Protein AF-A0A3G8XFK0-F1 (afdb_monomer_lite)

Sequence (77 aa):
MEELINQLKSFLGNRVEAVRAKGPAELEIVIGEMEDVERLSSELKAHIVELVDENTLAKIDFVTAEGKEIDSFSLTQ

pLDDT: mean 86.98, std 6.77, range [55.94, 94.69]

Structure (mmCIF, N/CA/C/O backbone):
data_AF-A0A3G8XFK0-F1
#
_entry.id   AF-A0A3G8XFK0-F1
#
loop_
_atom_site.group_PDB
_atom_site.id
_atom_site.type_symbol
_atom_site.label_atom_id
_atom_site.label_alt_id
_atom_site.label_comp_id
_atom_site.label_asym_id
_atom_site.label_entity_id
_atom_site.label_seq_id
_atom_site.pdbx_PDB_ins_code
_atom_site.Cartn_x
_atom_site.Cartn_y
_atom_site.Cartn_z
_atom_site.occupancy
_atom_site.B_iso_or_equiv
_atom_site.auth_seq_id
_atom_site.auth_comp_id
_atom_site.auth_asym_id
_atom_site.auth_atom_id
_atom_site.pdbx_PDB_model_num
ATOM 1 N N . MET A 1 1 ? 3.787 -5.496 -11.578 1.00 80.44 1 MET A N 1
ATOM 2 C CA . MET A 1 1 ? 2.718 -5.224 -10.590 1.00 80.44 1 MET A CA 1
ATOM 3 C C . MET A 1 1 ? 2.792 -6.146 -9.378 1.00 80.44 1 MET A C 1
ATOM 5 O O . MET A 1 1 ? 2.903 -5.646 -8.270 1.00 80.44 1 MET A O 1
ATOM 9 N N . GLU A 1 2 ? 2.777 -7.471 -9.557 1.00 84.75 2 GLU A N 1
ATOM 10 C CA . GLU A 1 2 ? 2.932 -8.413 -8.431 1.00 84.75 2 GLU A CA 1
ATOM 11 C C . GLU A 1 2 ? 4.218 -8.188 -7.625 1.00 84.75 2 GLU A C 1
ATOM 13 O O . GLU A 1 2 ? 4.190 -8.229 -6.400 1.00 84.75 2 GLU A O 1
ATOM 18 N N . GLU A 1 3 ? 5.327 -7.882 -8.300 1.00 85.31 3 GLU A N 1
ATOM 19 C CA . GLU A 1 3 ? 6.601 -7.558 -7.651 1.00 85.31 3 GLU A CA 1
ATOM 20 C C . GLU A 1 3 ? 6.496 -6.342 -6.722 1.00 85.31 3 GLU A C 1
ATOM 22 O O . GLU A 1 3 ? 6.833 -6.447 -5.545 1.00 85.31 3 GLU A O 1
ATOM 27 N N . LEU A 1 4 ? 5.923 -5.234 -7.203 1.00 85.81 4 LEU A N 1
ATOM 28 C CA . LEU A 1 4 ? 5.676 -4.039 -6.392 1.00 85.81 4 LEU A CA 1
ATOM 29 C C . LEU A 1 4 ? 4.773 -4.351 -5.187 1.00 85.81 4 LEU A C 1
ATOM 31 O O . LEU A 1 4 ? 5.054 -3.919 -4.075 1.00 85.81 4 LEU A O 1
ATOM 35 N N . ILE A 1 5 ? 3.725 -5.162 -5.361 1.00 89.94 5 ILE A N 1
ATOM 36 C CA . ILE A 1 5 ? 2.873 -5.598 -4.241 1.00 89.94 5 ILE A CA 1
ATOM 37 C C . ILE A 1 5 ? 3.684 -6.373 -3.198 1.00 89.94 5 ILE A C 1
ATOM 39 O O . ILE A 1 5 ? 3.499 -6.162 -2.000 1.00 89.94 5 ILE A O 1
ATOM 43 N N . ASN A 1 6 ? 4.574 -7.268 -3.627 1.00 89.38 6 ASN A N 1
ATOM 44 C CA . ASN A 1 6 ? 5.405 -8.048 -2.714 1.00 89.38 6 ASN A CA 1
ATOM 45 C C . ASN A 1 6 ? 6.421 -7.170 -1.973 1.00 89.38 6 ASN A C 1
ATOM 47 O O . ASN A 1 6 ? 6.587 -7.330 -0.764 1.00 89.38 6 ASN A O 1
ATOM 51 N N . GLN A 1 7 ? 7.044 -6.213 -2.662 1.00 88.00 7 GLN A N 1
ATOM 52 C CA . GLN A 1 7 ? 7.943 -5.233 -2.049 1.00 88.00 7 GLN A CA 1
ATOM 53 C C . GLN A 1 7 ? 7.210 -4.373 -1.013 1.00 88.00 7 GLN A C 1
ATOM 55 O O . GLN A 1 7 ? 7.665 -4.249 0.123 1.00 88.00 7 GLN A O 1
ATOM 60 N N . LEU A 1 8 ? 6.028 -3.858 -1.365 1.00 89.75 8 LEU A N 1
ATO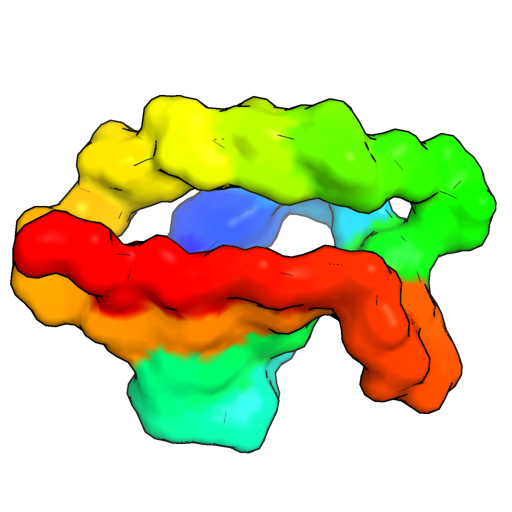M 61 C CA . LEU A 1 8 ? 5.174 -3.093 -0.457 1.00 89.75 8 LEU A CA 1
ATOM 62 C C . LEU A 1 8 ? 4.786 -3.909 0.774 1.00 89.75 8 LEU A C 1
ATOM 64 O O . LEU A 1 8 ? 4.924 -3.426 1.892 1.00 89.75 8 LEU A O 1
ATOM 68 N N . LYS A 1 9 ? 4.354 -5.163 0.600 1.00 91.00 9 LYS A N 1
ATOM 69 C CA . LYS A 1 9 ? 4.044 -6.057 1.727 1.00 91.00 9 LYS A CA 1
ATOM 70 C C . LYS A 1 9 ? 5.257 -6.290 2.623 1.00 91.00 9 LYS A C 1
ATOM 72 O O . LYS A 1 9 ? 5.109 -6.308 3.841 1.00 91.00 9 LYS A O 1
ATOM 77 N N . SER A 1 10 ? 6.445 -6.447 2.039 1.00 89.69 10 SER A N 1
ATOM 78 C CA . SER A 1 10 ? 7.684 -6.627 2.799 1.00 89.69 10 SER A CA 1
ATOM 79 C C . SER A 1 10 ? 8.058 -5.384 3.609 1.00 89.69 10 SER A C 1
ATOM 81 O O . SER A 1 10 ? 8.522 -5.522 4.736 1.00 89.69 10 SER A O 1
ATOM 83 N N . PHE A 1 11 ? 7.871 -4.186 3.050 1.00 89.06 11 PHE A N 1
ATOM 84 C CA . PHE A 1 11 ? 8.186 -2.926 3.724 1.00 89.06 11 PHE A CA 1
ATOM 85 C C . PHE A 1 11 ? 7.157 -2.564 4.802 1.00 89.06 11 PHE A C 1
ATOM 87 O O . PHE A 1 11 ? 7.512 -2.228 5.930 1.00 89.06 11 PHE A O 1
ATOM 94 N N . LEU A 1 12 ? 5.872 -2.643 4.457 1.00 89.75 12 LEU A N 1
ATOM 95 C CA . LEU A 1 12 ? 4.770 -2.240 5.329 1.00 89.75 12 LEU A CA 1
ATOM 96 C C . LEU A 1 12 ? 4.539 -3.257 6.453 1.00 89.75 12 LEU A C 1
ATOM 98 O O . LEU A 1 12 ? 4.116 -2.888 7.550 1.00 89.75 12 LEU A O 1
ATOM 102 N N . GLY A 1 13 ? 4.837 -4.536 6.203 1.00 87.12 13 GLY A N 1
ATOM 103 C CA . GLY A 1 13 ? 4.692 -5.607 7.180 1.00 87.12 13 GLY A CA 1
ATOM 104 C C . GLY A 1 13 ? 3.291 -5.632 7.792 1.00 87.12 13 GLY A C 1
ATOM 105 O O . GLY A 1 13 ? 2.290 -5.633 7.081 1.00 87.12 13 GLY A O 1
ATOM 106 N N . ASN A 1 14 ? 3.228 -5.617 9.125 1.00 87.75 14 ASN A N 1
ATOM 107 C CA . ASN A 1 14 ? 1.974 -5.673 9.887 1.00 87.75 14 ASN A CA 1
ATOM 108 C C . ASN A 1 14 ? 1.340 -4.293 10.151 1.00 87.75 14 ASN A C 1
ATOM 110 O O . ASN A 1 14 ? 0.378 -4.214 10.910 1.00 87.75 14 ASN A O 1
ATOM 114 N N . ARG A 1 15 ? 1.892 -3.206 9.593 1.00 87.19 15 ARG A N 1
ATOM 115 C CA . ARG A 1 15 ? 1.357 -1.838 9.772 1.00 87.19 15 ARG A CA 1
ATOM 116 C C . ARG A 1 15 ? 0.088 -1.593 8.961 1.00 87.19 15 ARG A C 1
ATOM 118 O O . ARG A 1 15 ? -0.654 -0.655 9.223 1.00 87.19 15 ARG A O 1
ATOM 125 N N . VAL A 1 16 ? -0.139 -2.427 7.952 1.00 91.38 16 VAL A N 1
ATOM 126 C CA . VAL A 1 16 ? -1.268 -2.332 7.031 1.00 91.38 16 VAL A CA 1
ATOM 127 C C . VAL A 1 16 ? -2.027 -3.647 7.050 1.00 91.38 16 VAL A C 1
ATOM 129 O O . VAL A 1 16 ? -1.445 -4.712 7.249 1.00 91.38 16 VAL A O 1
ATOM 132 N N . GLU A 1 17 ? -3.331 -3.587 6.828 1.00 92.56 17 GLU A N 1
ATOM 133 C CA . GLU A 1 17 ? -4.171 -4.783 6.808 1.00 92.56 17 GLU A CA 1
ATOM 134 C C . GLU A 1 17 ? -4.015 -5.553 5.497 1.00 92.56 17 GLU A C 1
ATOM 136 O O . GLU A 1 17 ? -4.051 -6.785 5.471 1.00 92.56 17 GLU A O 1
ATOM 141 N N . ALA A 1 18 ? -3.854 -4.835 4.382 1.00 92.50 18 ALA A N 1
ATOM 142 C CA . ALA A 1 18 ? -3.678 -5.443 3.073 1.00 92.50 18 ALA A CA 1
ATOM 143 C C . ALA A 1 18 ? -3.019 -4.494 2.069 1.00 92.50 18 ALA A C 1
ATOM 145 O O . ALA A 1 18 ? -3.139 -3.278 2.161 1.00 92.50 18 ALA A O 1
ATOM 146 N N . VAL A 1 19 ? -2.406 -5.087 1.044 1.00 93.06 19 VAL A N 1
ATOM 147 C CA . VAL A 1 19 ? -1.992 -4.403 -0.187 1.00 93.06 19 VAL A CA 1
ATOM 148 C C . VAL A 1 19 ? -2.637 -5.132 -1.358 1.00 93.06 19 VAL A C 1
ATOM 150 O O . VAL A 1 19 ? -2.478 -6.355 -1.482 1.00 93.06 19 VAL A O 1
ATOM 153 N N . ARG A 1 20 ? -3.399 -4.412 -2.184 1.00 91.81 20 ARG A N 1
ATOM 154 C CA . ARG A 1 20 ? -4.248 -4.976 -3.243 1.00 91.81 20 ARG A CA 1
ATOM 155 C C . ARG A 1 20 ? -4.086 -4.189 -4.539 1.00 91.81 20 ARG A C 1
ATOM 157 O O . ARG A 1 20 ? -3.872 -2.985 -4.511 1.00 91.81 20 ARG A O 1
ATOM 164 N N . ALA A 1 21 ? -4.208 -4.868 -5.676 1.00 91.62 21 ALA A N 1
ATOM 165 C CA . ALA A 1 21 ? -4.333 -4.201 -6.968 1.00 91.62 21 ALA A CA 1
ATOM 166 C C . ALA A 1 21 ? -5.779 -3.752 -7.180 1.00 91.62 21 ALA A C 1
ATOM 168 O O . ALA A 1 21 ? -6.695 -4.566 -7.065 1.00 91.62 21 ALA A O 1
ATOM 169 N N . LYS A 1 22 ? -5.957 -2.478 -7.521 1.00 88.44 22 LYS A N 1
ATOM 170 C CA . LYS A 1 22 ? -7.245 -1.886 -7.901 1.00 88.44 22 LYS A CA 1
ATOM 171 C C . LYS A 1 22 ? -7.374 -1.775 -9.420 1.00 88.44 22 LYS A C 1
ATOM 173 O O . LYS A 1 22 ? -8.458 -1.945 -9.969 1.00 88.44 22 LYS A O 1
ATOM 178 N N . GLY A 1 23 ? -6.252 -1.560 -10.107 1.00 86.38 23 GLY A N 1
ATOM 179 C CA . GLY A 1 23 ? -6.190 -1.422 -11.557 1.00 86.38 23 GLY A CA 1
ATOM 180 C C . GLY A 1 23 ? -4.821 -1.791 -12.137 1.00 86.38 23 GLY A C 1
ATOM 181 O O . GLY A 1 23 ? -3.938 -2.246 -11.410 1.00 86.38 23 GLY A O 1
ATOM 182 N N . PRO A 1 24 ? -4.617 -1.591 -13.453 1.00 83.94 24 PRO A N 1
ATOM 183 C CA . PRO A 1 24 ? -3.376 -1.965 -14.139 1.00 83.94 24 PRO A CA 1
ATOM 184 C C . PRO A 1 24 ? -2.135 -1.212 -13.631 1.00 83.94 24 PRO A C 1
ATOM 186 O O . PRO A 1 24 ? -1.025 -1.723 -13.753 1.00 83.94 24 PRO A O 1
ATOM 189 N N . ALA A 1 25 ? -2.330 -0.027 -13.051 1.00 88.81 25 ALA A N 1
ATOM 190 C CA . ALA A 1 25 ? -1.290 0.814 -12.465 1.00 88.81 25 ALA A CA 1
ATOM 191 C C . ALA A 1 25 ? -1.792 1.495 -11.178 1.00 88.81 25 ALA A C 1
ATOM 193 O O . ALA A 1 25 ? -1.406 2.618 -10.878 1.00 88.81 25 ALA A O 1
ATOM 194 N N . GLU A 1 26 ? -2.709 0.861 -10.444 1.00 92.12 26 GLU A N 1
ATOM 195 C CA . GLU A 1 26 ? -3.282 1.432 -9.219 1.00 92.12 26 GLU A CA 1
ATOM 196 C C . GLU A 1 26 ? -3.354 0.366 -8.128 1.00 92.12 26 GLU A C 1
ATOM 198 O O . GLU A 1 26 ? -3.775 -0.775 -8.362 1.00 92.12 26 GLU A O 1
ATOM 203 N N . LEU A 1 27 ? -2.921 0.756 -6.937 1.00 93.00 27 LEU A N 1
ATOM 204 C CA . LEU A 1 27 ? -2.794 -0.081 -5.759 1.00 93.00 27 LEU A CA 1
ATOM 205 C C . LEU A 1 27 ? -3.512 0.560 -4.585 1.00 93.00 27 LEU A C 1
ATOM 207 O O . LEU A 1 27 ? -3.424 1.764 -4.381 1.00 93.00 27 LEU A O 1
ATOM 211 N N . GLU A 1 28 ? -4.124 -0.280 -3.767 1.00 94.69 28 GLU A N 1
ATOM 212 C CA . GLU A 1 28 ? -4.713 0.104 -2.494 1.00 94.69 28 GLU A CA 1
ATOM 213 C C . GLU A 1 28 ? -3.912 -0.508 -1.351 1.00 94.69 28 GLU A C 1
ATOM 215 O O . GLU A 1 28 ? -3.670 -1.719 -1.304 1.00 94.69 28 GLU A O 1
ATOM 220 N N . ILE A 1 29 ? -3.531 0.344 -0.411 1.00 94.56 29 ILE A N 1
ATOM 221 C CA . ILE A 1 29 ? -2.984 -0.014 0.885 1.00 94.56 29 ILE A CA 1
ATOM 222 C C . ILE A 1 29 ? -4.099 0.212 1.901 1.00 94.56 29 ILE A C 1
ATOM 224 O O . ILE A 1 29 ? -4.499 1.345 2.166 1.00 94.56 29 ILE A O 1
ATOM 228 N N . VAL A 1 30 ? -4.609 -0.882 2.455 1.00 94.00 30 VAL A N 1
ATOM 229 C CA . VAL A 1 30 ? -5.667 -0.855 3.464 1.00 94.00 30 VAL A CA 1
ATOM 230 C C . VAL A 1 30 ? -5.036 -0.596 4.825 1.00 94.00 30 VAL A C 1
ATOM 232 O O . VAL A 1 30 ? -4.236 -1.400 5.306 1.00 94.00 30 VAL A O 1
ATOM 235 N N . ILE A 1 31 ? -5.394 0.528 5.430 1.00 92.00 31 ILE A N 1
ATOM 236 C CA . ILE A 1 31 ? -4.860 1.005 6.699 1.00 92.00 31 ILE A CA 1
ATOM 237 C C . ILE A 1 31 ? -5.785 0.627 7.857 1.00 92.00 31 ILE A C 1
ATOM 239 O O . ILE A 1 31 ? -7.002 0.793 7.763 1.00 92.00 31 ILE A O 1
ATOM 243 N N . GLY A 1 32 ? -5.188 0.141 8.950 1.00 85.19 32 GLY A N 1
ATOM 244 C CA . GLY A 1 32 ? -5.894 -0.130 10.202 1.00 85.19 32 GLY A CA 1
ATOM 245 C C . GLY A 1 32 ? -6.164 1.143 11.013 1.00 85.19 32 GLY A C 1
ATOM 246 O O . GLY A 1 32 ? -5.475 2.149 10.866 1.00 85.19 32 GLY A O 1
ATOM 247 N N . GLU A 1 33 ? -7.147 1.093 11.912 1.00 74.69 33 GLU A N 1
ATOM 248 C CA . GLU A 1 33 ? -7.709 2.273 12.601 1.00 74.69 33 GLU A CA 1
ATOM 249 C C . GLU A 1 33 ? -6.714 3.123 13.422 1.00 74.69 33 GLU A C 1
ATOM 251 O O . GLU A 1 33 ? -7.021 4.272 13.735 1.00 74.69 33 GLU A O 1
ATOM 256 N N . MET A 1 34 ? -5.542 2.593 13.793 1.00 76.19 34 MET A N 1
ATOM 257 C CA . MET A 1 34 ? -4.568 3.278 14.664 1.00 76.19 34 MET A CA 1
ATOM 258 C C . MET A 1 34 ? -3.327 3.820 13.939 1.00 76.19 34 MET A C 1
ATOM 260 O O . MET A 1 34 ? -2.439 4.358 14.600 1.00 76.19 34 MET A O 1
ATOM 264 N N . GLU A 1 35 ? -3.223 3.665 12.618 1.00 84.69 35 GLU A N 1
ATOM 265 C CA . GLU A 1 35 ? -2.009 4.047 11.890 1.00 84.69 35 GLU A CA 1
ATOM 266 C C . GLU A 1 35 ? -2.033 5.526 11.469 1.00 84.69 35 GLU A C 1
ATOM 268 O O . GLU A 1 35 ? -3.034 6.052 10.980 1.00 84.69 35 GLU A O 1
ATOM 273 N N . ASP A 1 36 ? -0.889 6.193 11.617 1.00 88.00 36 ASP A N 1
ATOM 274 C CA . ASP A 1 36 ? -0.672 7.551 11.119 1.00 88.00 36 ASP A CA 1
ATOM 275 C C . ASP A 1 36 ? -0.376 7.514 9.611 1.00 88.00 36 ASP A C 1
ATOM 277 O O . ASP A 1 36 ? 0.752 7.254 9.178 1.00 88.00 36 ASP A O 1
ATOM 281 N N . VAL A 1 37 ? -1.417 7.750 8.808 1.00 87.44 37 VAL A N 1
ATOM 282 C CA . VAL A 1 37 ? -1.350 7.684 7.340 1.00 87.44 37 VAL A CA 1
ATOM 283 C C . VAL A 1 37 ? -0.389 8.714 6.759 1.00 87.44 37 VAL A C 1
ATOM 285 O O . VAL A 1 37 ? 0.338 8.386 5.827 1.00 87.44 37 VAL A O 1
ATOM 288 N N . GLU A 1 38 ? -0.334 9.935 7.294 1.00 88.31 38 GLU A N 1
ATOM 289 C CA . GLU A 1 38 ? 0.547 10.982 6.757 1.00 88.31 38 GLU A CA 1
ATOM 290 C C . GLU A 1 38 ? 2.018 10.609 6.946 1.00 88.31 38 GLU A C 1
ATOM 292 O O . GLU A 1 38 ? 2.838 10.722 6.020 1.00 88.31 38 GLU A O 1
ATOM 297 N N . ARG A 1 39 ? 2.352 10.102 8.138 1.00 89.81 39 ARG A N 1
ATOM 298 C CA . ARG A 1 39 ? 3.695 9.609 8.433 1.00 89.81 39 ARG A CA 1
ATOM 299 C C . ARG A 1 39 ? 4.041 8.392 7.580 1.00 89.81 39 ARG A C 1
ATOM 301 O O . ARG A 1 39 ? 5.113 8.370 6.978 1.00 89.81 39 ARG A O 1
ATOM 308 N N . LEU A 1 40 ? 3.148 7.406 7.500 1.00 89.94 40 LEU A N 1
ATOM 309 C CA . LEU A 1 40 ? 3.362 6.198 6.703 1.00 89.94 40 LEU A CA 1
ATOM 310 C C . LEU A 1 40 ? 3.525 6.521 5.212 1.00 89.94 40 LEU A C 1
ATOM 312 O O . LEU A 1 40 ? 4.421 5.989 4.563 1.00 89.94 40 LEU A O 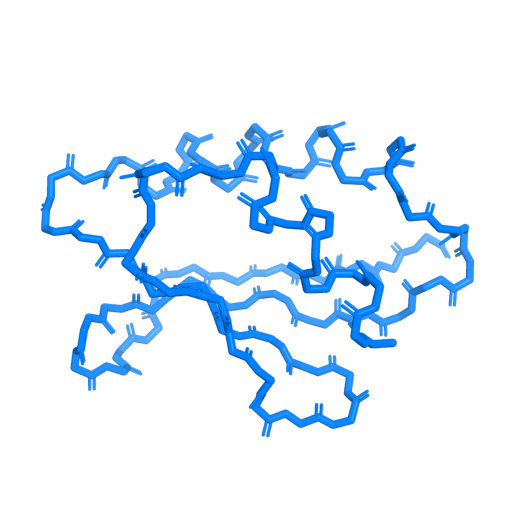1
ATOM 316 N N . SER A 1 41 ? 2.693 7.416 4.681 1.00 89.19 41 SER A N 1
ATOM 317 C CA . SER A 1 41 ? 2.761 7.905 3.301 1.00 89.19 41 SER A CA 1
ATOM 318 C C . SER A 1 41 ? 4.111 8.555 3.017 1.00 89.19 41 SER A C 1
ATOM 320 O O . SER A 1 41 ? 4.743 8.254 2.006 1.00 89.19 41 SER A O 1
ATOM 322 N N . SER A 1 42 ? 4.607 9.384 3.937 1.00 89.69 42 SER A N 1
ATOM 323 C CA . SER A 1 42 ? 5.916 10.034 3.809 1.00 89.69 42 SER A CA 1
ATOM 324 C C . SER A 1 42 ? 7.080 9.038 3.872 1.00 89.69 42 SER A C 1
ATOM 326 O O . SER A 1 42 ? 7.989 9.105 3.046 1.00 89.69 42 SER A O 1
ATOM 328 N N . GLU A 1 43 ? 7.043 8.090 4.814 1.00 90.44 43 GLU A N 1
ATOM 329 C CA . GLU A 1 43 ? 8.042 7.018 4.935 1.00 90.44 43 GLU A CA 1
ATOM 330 C C . GLU A 1 43 ? 8.057 6.132 3.682 1.00 90.44 43 GLU A C 1
ATOM 332 O O . GLU A 1 43 ? 9.124 5.820 3.151 1.00 90.44 43 GLU A O 1
ATOM 337 N N . LEU A 1 44 ? 6.875 5.779 3.166 1.00 89.69 44 LEU A N 1
ATOM 338 C CA . LEU A 1 44 ? 6.7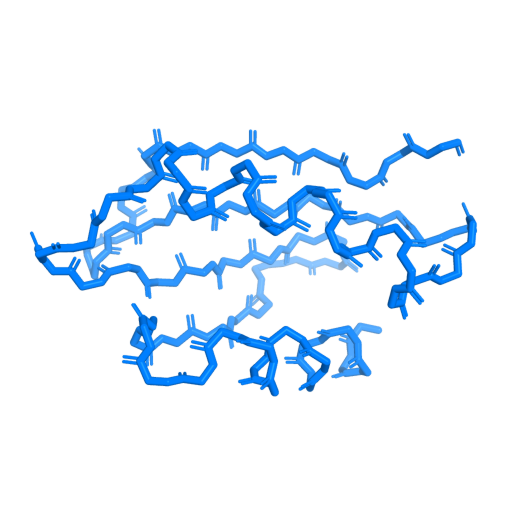53 4.992 1.950 1.00 89.69 44 LEU A CA 1
ATOM 339 C C . LEU A 1 44 ? 7.276 5.759 0.739 1.00 89.69 44 LEU A C 1
ATOM 341 O O . LEU A 1 44 ? 8.072 5.206 -0.005 1.00 89.69 44 LEU A O 1
ATOM 345 N N . LYS A 1 45 ? 6.897 7.028 0.552 1.00 88.00 45 LYS A N 1
ATOM 346 C CA . LYS A 1 45 ? 7.406 7.876 -0.542 1.00 88.00 45 LYS A CA 1
ATOM 347 C C . LYS A 1 45 ? 8.928 7.975 -0.535 1.00 88.00 45 LYS A C 1
ATOM 349 O O . LYS A 1 45 ? 9.527 7.964 -1.602 1.00 88.00 45 LYS A O 1
ATOM 354 N N . ALA A 1 46 ? 9.547 8.062 0.643 1.00 87.19 46 ALA A N 1
ATOM 355 C CA . ALA A 1 46 ? 10.998 8.140 0.768 1.00 87.19 46 ALA A CA 1
ATOM 356 C C . ALA A 1 46 ? 11.700 6.819 0.416 1.00 87.19 46 ALA A C 1
ATOM 358 O O . ALA A 1 46 ? 12.777 6.846 -0.168 1.00 87.19 46 ALA A O 1
ATOM 359 N N . HIS A 1 47 ? 11.096 5.675 0.750 1.00 85.81 47 HIS A N 1
ATOM 360 C CA . HIS A 1 47 ? 11.721 4.366 0.554 1.00 85.81 47 HIS A CA 1
ATOM 361 C C . HIS A 1 47 ? 11.359 3.699 -0.778 1.00 85.81 47 HIS A C 1
ATOM 363 O O . HIS A 1 47 ? 12.162 2.976 -1.357 1.00 85.81 47 HIS A O 1
ATOM 369 N N . ILE A 1 48 ? 10.159 3.950 -1.303 1.00 83.31 48 ILE A N 1
ATOM 370 C CA . ILE A 1 48 ? 9.664 3.300 -2.520 1.00 83.31 48 ILE A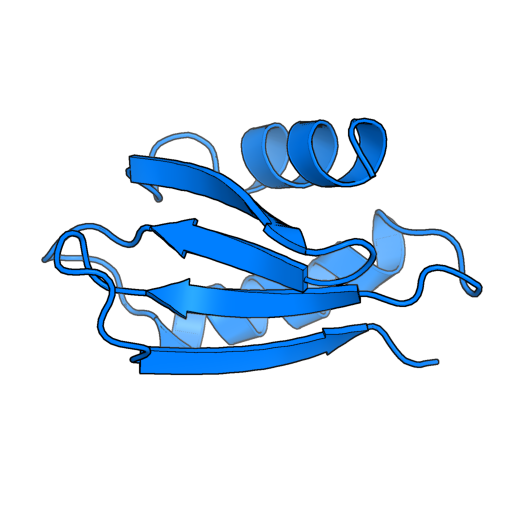 CA 1
ATOM 371 C C . ILE A 1 48 ? 10.518 3.634 -3.738 1.00 83.31 48 ILE A C 1
ATOM 373 O O . ILE A 1 48 ? 10.671 2.791 -4.608 1.00 83.31 48 ILE A O 1
ATOM 377 N N . VAL A 1 49 ? 11.150 4.809 -3.752 1.00 77.50 49 VAL A N 1
ATOM 378 C CA . VAL A 1 49 ? 12.104 5.226 -4.791 1.00 77.50 49 VAL A CA 1
ATOM 379 C C . VAL A 1 49 ? 13.331 4.316 -4.873 1.00 77.50 49 VAL A C 1
ATOM 381 O O . VAL A 1 49 ? 13.935 4.207 -5.931 1.00 77.50 49 VAL A O 1
ATOM 384 N N . GLU A 1 50 ? 13.708 3.670 -3.768 1.00 78.50 50 GLU A N 1
ATOM 385 C CA . GLU A 1 50 ? 14.811 2.701 -3.726 1.00 78.50 50 GLU A CA 1
ATOM 386 C C . GLU A 1 50 ? 14.347 1.280 -4.078 1.00 78.50 50 GLU A C 1
ATOM 388 O O . GLU A 1 50 ? 15.166 0.417 -4.391 1.00 78.50 50 GLU A O 1
ATOM 393 N N . LEU A 1 51 ? 13.037 1.022 -3.995 1.00 73.19 51 LEU A N 1
ATOM 394 C CA . LEU A 1 51 ? 12.438 -0.293 -4.218 1.00 73.19 51 LEU A CA 1
ATOM 395 C C . LEU A 1 51 ? 11.992 -0.505 -5.669 1.00 73.19 51 LEU A C 1
ATOM 397 O O . LEU A 1 51 ? 11.983 -1.644 -6.140 1.00 73.19 51 LEU A O 1
ATOM 401 N N . VAL A 1 52 ? 11.605 0.566 -6.365 1.00 78.06 52 VAL A N 1
ATOM 402 C CA . VAL A 1 52 ? 10.980 0.490 -7.691 1.00 78.06 52 VAL A CA 1
ATOM 403 C C . VAL A 1 52 ? 11.903 0.999 -8.790 1.00 78.06 52 VAL A C 1
ATOM 405 O O . VAL A 1 52 ? 12.671 1.934 -8.588 1.00 78.06 52 VAL A O 1
ATOM 408 N N . ASP A 1 53 ? 11.802 0.390 -9.972 1.00 76.19 53 ASP A N 1
ATOM 409 C CA . ASP A 1 53 ? 12.484 0.875 -11.176 1.00 76.19 53 ASP A CA 1
ATOM 410 C C . ASP A 1 53 ? 12.000 2.289 -11.528 1.00 76.19 53 ASP A C 1
ATOM 412 O O . ASP A 1 53 ? 10.816 2.593 -11.349 1.00 76.19 53 ASP A O 1
ATOM 416 N N . GLU A 1 54 ? 12.889 3.121 -12.075 1.00 73.25 54 GLU A N 1
ATOM 417 C CA . GLU A 1 54 ? 12.599 4.498 -12.502 1.00 73.25 54 GLU A CA 1
ATOM 418 C C . GLU A 1 54 ? 11.422 4.593 -13.492 1.00 73.25 54 GLU A C 1
ATOM 420 O O . GLU A 1 54 ? 10.716 5.595 -13.521 1.00 73.25 54 GLU A O 1
ATOM 425 N N . ASN A 1 55 ? 11.135 3.523 -14.238 1.00 76.00 55 ASN A N 1
ATOM 426 C CA . ASN A 1 55 ? 10.024 3.452 -15.189 1.00 76.00 55 ASN A CA 1
ATOM 427 C C . ASN A 1 55 ? 8.714 2.922 -14.572 1.00 76.00 55 ASN A C 1
ATOM 429 O O . ASN A 1 55 ? 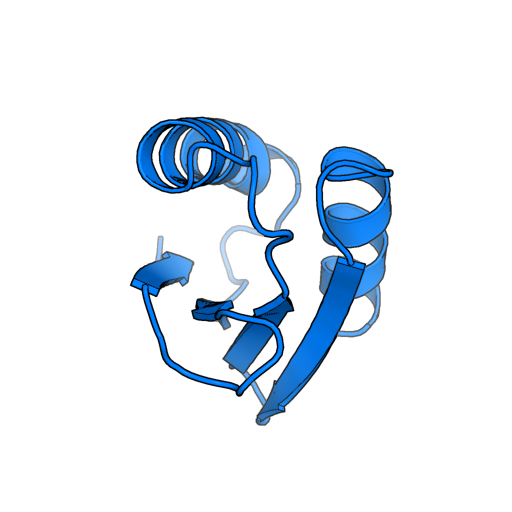7.731 2.694 -15.287 1.00 76.00 55 ASN A O 1
ATOM 433 N N . THR A 1 56 ? 8.680 2.666 -13.261 1.00 81.81 56 THR A N 1
ATOM 434 C CA . THR A 1 56 ? 7.499 2.116 -12.587 1.00 81.81 56 THR A CA 1
ATOM 435 C C . THR A 1 56 ? 6.431 3.188 -12.421 1.00 81.81 56 THR A C 1
ATOM 437 O O . THR A 1 56 ? 6.517 4.048 -11.550 1.00 81.81 56 THR A O 1
ATOM 440 N N . LEU A 1 57 ? 5.368 3.075 -13.216 1.00 86.00 57 LEU A N 1
ATOM 441 C CA . LEU A 1 57 ? 4.179 3.914 -13.106 1.00 86.00 57 LEU A CA 1
ATOM 442 C C . LEU A 1 57 ? 3.122 3.209 -12.256 1.00 86.00 57 LEU A C 1
ATOM 444 O O . LEU A 1 57 ? 2.559 2.194 -12.674 1.00 86.00 57 LEU A O 1
ATOM 448 N N . ALA A 1 58 ? 2.837 3.749 -11.071 1.00 89.62 58 ALA A N 1
ATOM 449 C CA . ALA A 1 58 ? 1.721 3.290 -10.249 1.00 89.62 58 ALA A CA 1
ATOM 450 C C . ALA A 1 58 ? 1.166 4.400 -9.348 1.00 89.62 58 ALA A C 1
ATOM 452 O O . ALA A 1 58 ? 1.922 5.183 -8.781 1.00 89.62 58 ALA A O 1
ATOM 453 N N . LYS A 1 59 ? -0.152 4.431 -9.164 1.00 92.38 59 LYS A N 1
ATOM 454 C CA . LYS A 1 59 ? -0.831 5.206 -8.123 1.00 92.38 59 LYS A CA 1
ATOM 455 C C . LYS A 1 59 ? -1.010 4.331 -6.883 1.00 92.38 59 LYS A C 1
ATOM 457 O O . LYS A 1 59 ? -1.450 3.188 -6.989 1.00 92.38 59 LYS A O 1
ATOM 462 N N . ILE A 1 60 ? -0.628 4.862 -5.731 1.00 92.69 60 ILE A N 1
ATOM 463 C CA . ILE A 1 60 ? -0.758 4.240 -4.419 1.00 92.69 60 ILE A CA 1
ATOM 464 C C . ILE A 1 60 ? -1.845 5.002 -3.665 1.00 92.69 60 ILE A C 1
ATOM 466 O O . ILE A 1 60 ? -1.677 6.187 -3.377 1.00 92.69 60 ILE A O 1
ATOM 470 N N . ASP A 1 61 ? -2.924 4.309 -3.326 1.00 94.56 61 ASP A N 1
ATOM 471 C CA . ASP A 1 61 ? -4.028 4.825 -2.525 1.00 94.56 61 ASP A CA 1
ATOM 472 C C . ASP A 1 61 ? -3.964 4.236 -1.122 1.00 94.56 61 ASP A C 1
ATOM 474 O O . ASP A 1 61 ? -3.928 3.019 -0.947 1.00 94.56 61 ASP A O 1
ATOM 478 N N . PHE A 1 62 ? -4.000 5.089 -0.109 1.00 94.06 62 PHE A N 1
ATOM 479 C CA . PHE A 1 62 ? -4.237 4.684 1.266 1.00 94.06 62 PHE A CA 1
ATOM 480 C C . PHE A 1 62 ? -5.729 4.733 1.538 1.00 94.06 62 PHE A C 1
ATOM 482 O O . PHE A 1 62 ? -6.350 5.792 1.459 1.00 94.06 62 PHE A O 1
ATOM 489 N N . VAL A 1 63 ? -6.307 3.587 1.873 1.00 94.31 63 VAL A N 1
ATOM 490 C CA . VAL A 1 63 ? -7.745 3.448 2.094 1.00 94.31 63 VAL A CA 1
ATOM 491 C C . VAL A 1 63 ? -8.025 2.876 3.476 1.00 94.31 63 VAL A C 1
ATOM 493 O O . VAL A 1 63 ? -7.252 2.087 4.012 1.00 94.31 63 VAL A O 1
ATOM 496 N N . THR A 1 64 ? -9.155 3.253 4.060 1.00 90.88 64 THR A N 1
ATOM 497 C CA . THR A 1 64 ? -9.720 2.555 5.229 1.00 90.88 64 THR A CA 1
ATOM 498 C C . THR A 1 64 ? -10.187 1.142 4.850 1.00 90.88 64 THR A C 1
ATOM 500 O O . THR A 1 64 ? -10.375 0.839 3.669 1.00 90.88 64 THR A O 1
ATOM 503 N N . ALA A 1 65 ? -10.476 0.292 5.840 1.00 87.62 65 ALA A N 1
ATOM 504 C CA . ALA A 1 65 ? -11.114 -1.014 5.621 1.00 87.62 65 ALA A CA 1
ATOM 505 C C . ALA A 1 65 ? -12.460 -0.931 4.861 1.00 87.62 65 ALA A C 1
ATOM 507 O O . ALA A 1 65 ? -12.854 -1.886 4.190 1.00 87.62 65 ALA A O 1
ATOM 508 N N . GLU A 1 66 ? -13.139 0.220 4.912 1.00 88.00 66 GLU A N 1
ATOM 509 C CA . GLU A 1 66 ? -14.381 0.505 4.177 1.00 88.00 66 GLU A CA 1
ATOM 510 C C . GLU A 1 66 ? -14.140 0.960 2.722 1.00 88.00 66 GLU A C 1
ATOM 512 O O . GLU A 1 66 ? -15.091 1.220 1.986 1.00 88.00 66 GLU A O 1
ATOM 517 N N . GLY A 1 67 ? -12.878 1.077 2.294 1.00 85.19 67 GLY A N 1
ATOM 518 C CA . GLY A 1 67 ? -12.494 1.518 0.950 1.00 85.19 67 GLY A CA 1
ATOM 519 C C . GLY A 1 67 ? -12.513 3.036 0.753 1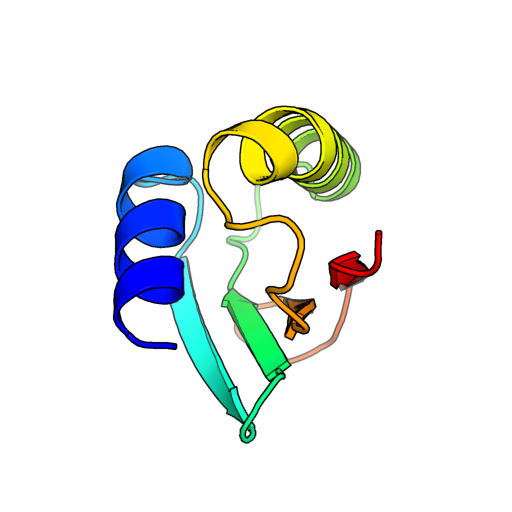.00 85.19 67 GLY A C 1
ATOM 520 O O . GLY A 1 67 ? -12.350 3.516 -0.366 1.00 85.19 67 GLY A O 1
ATOM 521 N N . LYS A 1 68 ? -12.705 3.821 1.820 1.00 89.69 68 LYS A N 1
ATOM 522 C CA . LYS A 1 68 ? -12.593 5.284 1.747 1.00 89.69 68 LYS A CA 1
ATOM 523 C C . LYS A 1 68 ? -11.124 5.691 1.624 1.00 89.69 68 LYS A C 1
ATOM 525 O O . LYS A 1 68 ? -10.353 5.378 2.530 1.00 89.69 68 LYS A O 1
ATOM 530 N N . GLU A 1 69 ? -10.780 6.417 0.561 1.00 91.56 69 GLU A N 1
ATOM 531 C CA . GLU A 1 69 ? -9.457 7.026 0.364 1.00 91.56 69 GLU A CA 1
ATOM 532 C C . GLU A 1 69 ? -9.170 8.073 1.453 1.00 91.56 69 GLU A C 1
ATOM 534 O O . GLU A 1 69 ? -10.015 8.917 1.770 1.00 91.56 69 GLU A O 1
ATOM 539 N N . ILE A 1 70 ? -7.984 7.970 2.046 1.00 91.31 70 ILE A N 1
ATOM 540 C CA . ILE A 1 70 ? -7.460 8.858 3.087 1.00 91.31 70 ILE A CA 1
ATOM 541 C C . ILE A 1 70 ? -6.355 9.738 2.497 1.00 91.31 70 ILE A C 1
ATOM 543 O O . ILE A 1 70 ? -6.357 10.945 2.717 1.00 91.31 70 ILE A O 1
ATOM 547 N N . ASP A 1 71 ? -5.436 9.131 1.745 1.00 91.38 71 ASP A N 1
ATOM 548 C CA . ASP A 1 71 ? -4.337 9.801 1.049 1.00 91.38 71 ASP A CA 1
ATOM 549 C C . ASP A 1 71 ? -3.997 9.029 -0.231 1.00 91.38 71 ASP A C 1
ATOM 551 O O . ASP A 1 71 ? -4.306 7.842 -0.349 1.00 91.38 71 ASP A O 1
ATOM 555 N N . SER A 1 72 ? -3.337 9.679 -1.183 1.00 92.38 72 SER A N 1
ATOM 556 C CA . SER A 1 72 ? -2.833 9.016 -2.380 1.00 92.38 72 SER A CA 1
ATOM 557 C C . SER A 1 72 ? -1.594 9.705 -2.943 1.00 92.38 72 SER A C 1
ATOM 559 O O . SER A 1 72 ? -1.344 10.897 -2.751 1.00 92.38 72 SER A O 1
ATOM 561 N N . PHE A 1 73 ? -0.768 8.936 -3.648 1.00 91.00 73 PHE A N 1
ATOM 562 C CA . PHE A 1 73 ? 0.365 9.477 -4.389 1.00 91.00 73 PHE A CA 1
ATOM 563 C C . PHE A 1 73 ? 0.710 8.635 -5.607 1.00 91.00 73 PHE A C 1
ATOM 565 O O . PHE A 1 73 ? 0.344 7.469 -5.706 1.00 91.00 73 PHE A O 1
ATOM 572 N N . SER A 1 74 ? 1.418 9.239 -6.557 1.00 89.62 74 SER A N 1
ATOM 573 C CA . SER A 1 74 ? 1.866 8.557 -7.770 1.00 89.62 74 SER A CA 1
ATOM 574 C C . SER A 1 74 ? 3.371 8.333 -7.743 1.00 89.62 74 SER A C 1
ATOM 576 O O . SER A 1 74 ? 4.137 9.213 -7.351 1.00 89.62 74 SER A O 1
ATOM 578 N N . LEU A 1 75 ? 3.777 7.152 -8.191 1.00 85.31 75 LEU A N 1
ATOM 579 C CA . LEU A 1 75 ? 5.125 6.842 -8.629 1.00 85.31 75 LEU A CA 1
ATOM 580 C C . LEU A 1 75 ? 5.243 7.365 -10.060 1.00 85.31 75 LEU A C 1
ATOM 582 O O . LEU A 1 75 ? 4.779 6.742 -11.012 1.00 85.31 75 LEU A O 1
ATOM 586 N N . THR A 1 76 ? 5.761 8.577 -10.185 1.00 66.44 76 THR A N 1
ATOM 587 C CA . THR A 1 76 ? 6.153 9.185 -11.457 1.00 66.44 76 THR A CA 1
ATOM 588 C C . THR A 1 76 ? 7.481 9.871 -11.198 1.00 66.44 76 THR A C 1
ATOM 590 O O . THR A 1 76 ? 7.502 10.872 -10.476 1.00 66.44 76 THR A O 1
ATOM 593 N N . GLN A 1 77 ? 8.568 9.316 -11.727 1.00 55.94 77 GLN A N 1
ATOM 594 C CA . GLN A 1 77 ? 9.820 10.047 -11.902 1.00 55.94 77 GLN A CA 1
ATOM 595 C C . GLN A 1 77 ? 10.055 10.270 -13.390 1.00 55.94 77 GLN A C 1
ATOM 597 O O . GLN A 1 77 ? 9.755 9.342 -14.171 1.00 55.94 77 GLN A O 1
#

Secondary structure (DSSP, 8-state):
-HHHHHHHHHHHGGGEEEEEEEETTEEEEEEPTT--HHHHHHHHHHHHHHHS-TT--EEEEEEETT--EEEEEEE--

Radius of gyration: 11.31 Å; chains: 1; bounding box: 29×19×30 Å

Foldseek 3Di:
DVQLLVVCCVVCPPQFPGWDDPDPAEIETEGDPPHDPVVVVVVCVVCVVVRDDQPRWHKYFYAYPVRHTDDIDISHD